Protein AF-A0A8T9CQI2-F1 (afdb_monomer)

Solvent-accessible surface area (backbone atoms only — not comparable to full-atom values): 6827 Å² total; per-residue (Å²): 112,70,68,60,53,51,53,50,52,53,50,51,20,57,75,65,48,52,39,34,62,71,58,48,25,70,74,70,73,46,56,56,68,60,49,52,55,50,53,52,53,35,38,75,67,65,64,31,30,74,73,92,75,39,38,16,50,32,71,62,51,49,51,52,51,52,52,53,52,51,51,53,50,53,57,62,63,65,50,76,82,68,71,52,95,79,60,52,54,75,42,99,84,70,53,77,46,77,84,51,68,80,73,34,63,70,55,41,54,51,57,54,66,72,67,118

Foldseek 3Di:
DLVVLLVVVLVVQVVVQKDFLVRSCVVVVDDSVSSVVSLVVCVVVLCWDDPVGIIGRDPVSVVVVVVVVVVVVVVVVPPPPPPPPLPFDQDPVRDTDDDDCCPPPVSVVVVVVVVD

Radius of gyration: 27.26 Å; Cα contacts (8 Å, |Δi|>4): 90; chains: 1; bounding box: 69×28×49 Å

pLDDT: mean 79.18, std 15.28, range [48.5, 94.62]

Structure (mmCIF, N/CA/C/O backbone):
data_AF-A0A8T9CQI2-F1
#
_entry.id   AF-A0A8T9CQI2-F1
#
loop_
_atom_site.group_PDB
_atom_site.id
_atom_site.type_symbol
_atom_site.label_atom_id
_atom_site.label_alt_id
_atom_site.label_comp_id
_atom_site.label_asym_id
_atom_site.label_entity_id
_atom_site.label_seq_id
_atom_site.pdbx_PDB_ins_code
_atom_site.Cartn_x
_atom_site.Cartn_y
_atom_site.Cartn_z
_atom_site.occupancy
_atom_site.B_iso_or_equiv
_atom_site.auth_seq_id
_atom_site.auth_comp_id
_atom_site.auth_asym_id
_atom_site.auth_atom_id
_atom_site.pdbx_PDB_model_num
ATOM 1 N N . GLU A 1 1 ? -14.550 8.697 16.623 1.00 75.69 1 GLU A N 1
ATOM 2 C CA . GLU A 1 1 ? -13.380 9.181 15.845 1.00 75.69 1 GLU A CA 1
ATOM 3 C C . GLU A 1 1 ? -12.674 8.093 15.038 1.00 75.69 1 GLU A C 1
ATOM 5 O O . GLU A 1 1 ? -12.441 8.299 13.855 1.00 75.69 1 GLU A O 1
ATOM 10 N N . ARG A 1 2 ? -12.396 6.916 15.619 1.00 83.12 2 ARG A N 1
ATOM 11 C CA . ARG A 1 2 ? -11.702 5.801 14.945 1.00 83.12 2 ARG A CA 1
ATOM 12 C C . ARG A 1 2 ? -12.317 5.364 13.605 1.00 83.12 2 ARG A C 1
ATOM 14 O O . ARG A 1 2 ? -11.593 5.197 12.632 1.00 83.12 2 ARG A O 1
ATOM 21 N N . GLU A 1 3 ? -13.641 5.245 13.537 1.00 85.81 3 GLU A N 1
ATOM 22 C CA . GLU A 1 3 ? -14.353 4.867 12.303 1.00 85.81 3 GLU A CA 1
ATOM 23 C C . GLU A 1 3 ? -14.222 5.918 11.186 1.00 85.81 3 GLU A C 1
ATOM 25 O O . GLU A 1 3 ? -14.147 5.572 10.010 1.00 85.81 3 GLU A O 1
ATOM 30 N N . LYS A 1 4 ? -14.083 7.203 11.541 1.00 89.19 4 LYS A N 1
ATOM 31 C CA . LYS A 1 4 ? -13.829 8.277 10.567 1.00 89.19 4 LYS A CA 1
ATOM 32 C C . LYS A 1 4 ? -12.454 8.106 9.913 1.00 89.19 4 LYS A C 1
ATOM 34 O O . LYS A 1 4 ? -12.336 8.229 8.699 1.00 89.19 4 LYS A O 1
ATOM 39 N N . ILE A 1 5 ? -11.441 7.770 10.715 1.00 88.62 5 ILE A N 1
ATOM 40 C CA . ILE A 1 5 ? -10.067 7.525 10.249 1.00 88.62 5 ILE A CA 1
ATOM 41 C C . ILE A 1 5 ? -10.013 6.263 9.377 1.00 88.62 5 ILE A C 1
ATOM 43 O O . ILE A 1 5 ? -9.384 6.287 8.324 1.00 88.62 5 ILE A O 1
ATOM 47 N N . LYS A 1 6 ? -10.728 5.191 9.750 1.00 89.69 6 LYS A N 1
ATOM 48 C CA . LYS A 1 6 ? -10.838 3.976 8.921 1.00 89.69 6 LYS A CA 1
ATOM 49 C C . LYS A 1 6 ? -11.428 4.261 7.545 1.00 89.69 6 LYS A C 1
ATOM 51 O O . LYS A 1 6 ? -10.866 3.831 6.542 1.00 89.69 6 LYS A O 1
ATOM 56 N N . GLY A 1 7 ? -12.538 5.000 7.494 1.00 91.06 7 GLY A N 1
ATOM 57 C CA . GLY A 1 7 ? -13.160 5.385 6.226 1.00 91.06 7 GLY A CA 1
ATOM 58 C C . GLY A 1 7 ? -12.211 6.203 5.349 1.00 91.06 7 GLY A C 1
ATOM 59 O O . GLY A 1 7 ? -12.076 5.930 4.159 1.00 91.06 7 GLY A O 1
ATOM 60 N N . GLN A 1 8 ? -11.487 7.151 5.953 1.00 91.25 8 GLN A N 1
ATOM 61 C CA . GLN A 1 8 ? -10.468 7.937 5.256 1.00 91.25 8 GLN A CA 1
ATOM 62 C C . GLN A 1 8 ? -9.321 7.069 4.726 1.00 91.25 8 GLN A C 1
ATOM 64 O O . GLN A 1 8 ? -8.890 7.267 3.596 1.00 91.25 8 GLN A O 1
ATOM 69 N N . GLU A 1 9 ? -8.834 6.099 5.498 1.00 89.31 9 GLU A N 1
ATOM 70 C CA . GLU A 1 9 ? -7.760 5.197 5.073 1.00 89.31 9 GLU A CA 1
ATOM 71 C C . GLU A 1 9 ? -8.161 4.365 3.847 1.00 89.31 9 GLU A C 1
ATOM 73 O O . GLU A 1 9 ? -7.414 4.313 2.866 1.00 89.31 9 GLU A O 1
ATOM 78 N N . VAL A 1 10 ? -9.358 3.768 3.867 1.00 93.00 10 VAL A N 1
ATOM 79 C CA . VAL A 1 10 ? -9.880 2.980 2.739 1.00 93.00 10 VAL A CA 1
ATOM 80 C C . VAL A 1 10 ? -10.043 3.850 1.495 1.00 93.00 10 VAL A C 1
ATOM 82 O O . VAL A 1 10 ? -9.612 3.457 0.409 1.00 93.00 10 VAL A O 1
ATOM 85 N N . GLU A 1 11 ? -10.617 5.042 1.646 1.00 93.50 11 GLU A N 1
ATOM 86 C CA . GLU A 1 11 ? -10.845 5.953 0.526 1.00 93.50 11 GLU A CA 1
ATOM 87 C C . GLU A 1 11 ? -9.525 6.441 -0.085 1.00 93.50 11 GLU A C 1
ATOM 89 O O . GLU A 1 11 ? -9.351 6.415 -1.303 1.00 93.50 11 GLU A O 1
ATOM 94 N N . LEU A 1 12 ? -8.543 6.792 0.750 1.00 93.81 12 LEU A N 1
ATOM 95 C CA . LEU A 1 12 ? -7.215 7.197 0.291 1.00 93.81 12 LEU A CA 1
ATOM 96 C C . LEU A 1 12 ? -6.518 6.084 -0.494 1.00 93.81 12 LEU A C 1
ATOM 98 O O . LEU A 1 12 ? -5.978 6.341 -1.570 1.00 93.81 12 LEU A O 1
ATOM 102 N N . VAL A 1 13 ? -6.556 4.848 0.014 1.00 93.31 13 VAL A N 1
ATOM 103 C CA . VAL A 1 13 ? -5.979 3.681 -0.668 1.00 93.31 13 VAL A CA 1
ATOM 104 C C . VAL A 1 13 ? -6.693 3.416 -1.993 1.00 93.31 13 VAL A C 1
ATOM 106 O O . VAL A 1 13 ? -6.038 3.069 -2.977 1.00 93.31 13 VAL A O 1
ATOM 109 N N . ARG A 1 14 ? -8.017 3.602 -2.049 1.00 91.81 14 ARG A N 1
ATOM 110 C CA . ARG A 1 14 ? -8.820 3.421 -3.264 1.00 91.81 14 ARG A CA 1
ATOM 111 C C . ARG A 1 14 ? -8.504 4.469 -4.328 1.00 91.81 14 ARG A C 1
ATOM 113 O O . ARG A 1 14 ? -8.345 4.103 -5.489 1.00 91.81 14 ARG A O 1
ATOM 120 N N . GLN A 1 15 ? -8.365 5.733 -3.936 1.00 91.75 15 GLN A N 1
ATOM 121 C CA . GLN A 1 15 ? -8.066 6.836 -4.851 1.00 91.75 15 GLN A CA 1
ATOM 122 C C . GLN A 1 15 ? -6.640 6.773 -5.403 1.00 91.75 15 GLN A C 1
ATOM 124 O O . GLN A 1 15 ? -6.431 6.956 -6.600 1.00 91.75 15 GLN A O 1
ATOM 129 N N . SER A 1 16 ? -5.643 6.504 -4.555 1.00 88.44 16 SER A N 1
ATOM 130 C CA . SER A 1 16 ? -4.243 6.451 -4.997 1.00 88.44 16 SER A CA 1
ATOM 131 C C . SER A 1 16 ? -3.830 5.087 -5.554 1.00 88.44 16 SER A C 1
ATOM 133 O O . SER A 1 16 ? -2.776 4.958 -6.182 1.00 88.44 16 SER A O 1
ATOM 135 N N . GLY A 1 17 ? -4.624 4.046 -5.295 1.00 89.25 17 GLY A N 1
ATOM 136 C CA . GLY A 1 17 ? -4.334 2.655 -5.638 1.00 89.25 17 GLY A CA 1
ATOM 137 C C . GLY A 1 17 ? -3.243 2.005 -4.777 1.00 89.25 17 GLY A C 1
ATOM 138 O O . GLY A 1 17 ? -3.066 0.785 -4.835 1.00 89.25 17 GLY A O 1
ATOM 139 N N . ARG A 1 18 ? -2.495 2.787 -3.985 1.00 91.31 18 ARG A N 1
ATOM 140 C CA . ARG A 1 18 ? -1.455 2.318 -3.063 1.00 91.31 18 ARG A CA 1
ATOM 141 C C . ARG A 1 18 ? -1.097 3.410 -2.059 1.00 91.31 18 ARG A C 1
ATOM 143 O O . ARG A 1 18 ? -0.603 4.461 -2.456 1.00 91.31 18 ARG A O 1
ATOM 150 N N . GLU A 1 19 ? -1.124 3.077 -0.774 1.00 92.75 19 GLU A N 1
ATOM 151 C CA . GLU A 1 19 ? -0.580 3.940 0.282 1.00 92.75 19 GLU A CA 1
ATOM 152 C C . GLU A 1 19 ? 0.382 3.192 1.205 1.00 92.75 19 GLU A C 1
ATOM 154 O O . GLU A 1 19 ? 0.274 1.988 1.438 1.00 92.75 19 GLU A O 1
ATOM 159 N N . THR A 1 20 ? 1.349 3.920 1.750 1.00 93.06 20 THR A N 1
ATOM 160 C CA . THR A 1 20 ? 2.199 3.451 2.851 1.00 93.06 20 THR A CA 1
ATOM 161 C C . THR A 1 20 ? 1.721 4.050 4.169 1.00 93.06 20 THR A C 1
ATOM 163 O O . THR A 1 20 ? 1.161 5.143 4.185 1.00 93.06 20 THR A O 1
ATOM 166 N N . LEU A 1 21 ? 2.014 3.390 5.294 1.00 91.50 21 LEU A N 1
ATOM 167 C CA . LEU A 1 21 ? 1.639 3.899 6.622 1.00 91.50 21 LEU A CA 1
ATOM 168 C C . LEU A 1 21 ? 2.172 5.314 6.890 1.00 91.50 21 LEU A C 1
ATOM 170 O O . LEU A 1 21 ? 1.500 6.107 7.535 1.00 91.50 21 LEU A O 1
ATOM 174 N N . ARG A 1 22 ? 3.351 5.653 6.350 1.00 91.50 22 ARG A N 1
ATOM 175 C CA . 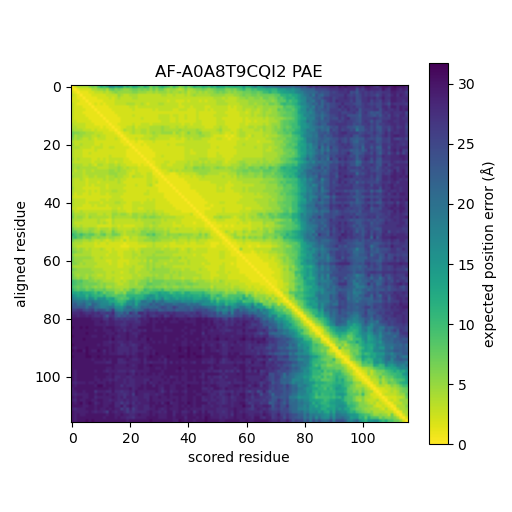ARG A 1 22 ? 3.932 7.001 6.452 1.00 91.50 22 ARG A CA 1
ATOM 176 C C . ARG A 1 22 ? 3.138 8.045 5.661 1.00 91.50 22 ARG A C 1
ATOM 178 O O . ARG A 1 22 ? 3.008 9.177 6.108 1.00 91.50 22 ARG A O 1
ATOM 185 N N . GLN A 1 23 ? 2.634 7.686 4.481 1.00 92.06 23 GLN A N 1
ATOM 186 C CA . GLN A 1 23 ? 1.808 8.594 3.680 1.00 92.06 23 GLN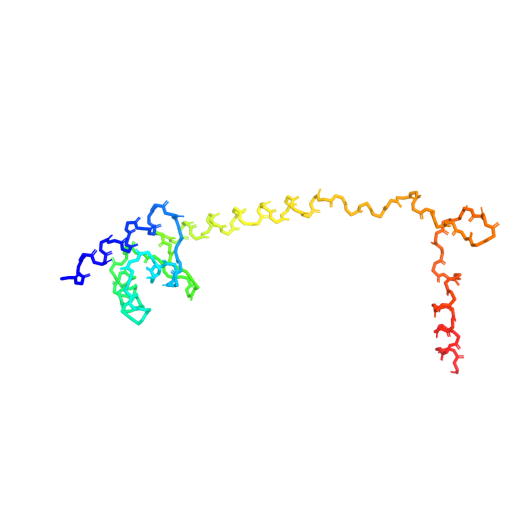 A CA 1
ATOM 187 C C . GLN A 1 23 ? 0.436 8.802 4.321 1.00 92.06 23 GLN A C 1
ATOM 189 O O . GLN A 1 23 ? -0.054 9.925 4.340 1.00 92.06 23 GLN A O 1
ATOM 194 N N . LEU A 1 24 ? -0.146 7.747 4.893 1.00 92.00 24 LEU A N 1
ATOM 195 C CA . LEU A 1 24 ? -1.401 7.849 5.632 1.00 92.00 24 LEU A CA 1
ATOM 196 C C . LEU A 1 24 ? -1.240 8.693 6.900 1.00 92.00 24 LEU A C 1
ATOM 198 O O . LEU A 1 24 ? -2.029 9.598 7.118 1.00 92.00 24 LEU A O 1
ATOM 202 N N . GLU A 1 25 ? -0.167 8.497 7.669 1.00 93.12 25 GLU A N 1
ATOM 203 C CA . GLU A 1 25 ? 0.180 9.359 8.811 1.00 93.12 25 GLU A CA 1
ATOM 204 C C . GLU A 1 25 ? 0.233 10.845 8.404 1.00 93.12 25 GLU A C 1
ATOM 206 O O . GLU A 1 25 ? -0.371 11.688 9.063 1.00 93.12 25 GLU A O 1
ATOM 211 N N . ALA A 1 26 ? 0.861 11.167 7.268 1.00 92.50 26 ALA A N 1
ATOM 212 C CA . ALA A 1 26 ? 0.944 12.542 6.774 1.00 92.50 26 ALA A CA 1
ATOM 213 C C . ALA A 1 26 ? -0.402 13.121 6.296 1.00 92.50 26 ALA A C 1
ATOM 215 O O . ALA A 1 26 ? -0.634 14.318 6.444 1.00 92.50 26 ALA A O 1
ATOM 216 N N . LYS A 1 27 ? -1.283 12.303 5.706 1.00 91.94 27 LYS A N 1
ATOM 217 C CA . LYS A 1 27 ? -2.579 12.758 5.169 1.00 91.94 27 LYS A CA 1
ATOM 218 C C . LYS A 1 27 ? -3.663 12.846 6.236 1.00 91.94 27 LYS A C 1
ATOM 220 O O . LYS A 1 27 ? -4.502 13.738 6.190 1.00 91.94 27 LYS A O 1
ATOM 225 N N . THR A 1 28 ? -3.668 11.896 7.162 1.00 88.56 28 THR A N 1
ATOM 226 C CA . THR A 1 28 ? -4.717 11.747 8.171 1.00 88.56 28 THR A CA 1
ATOM 227 C C . THR A 1 28 ? -4.333 12.411 9.495 1.00 88.56 28 THR A C 1
ATOM 229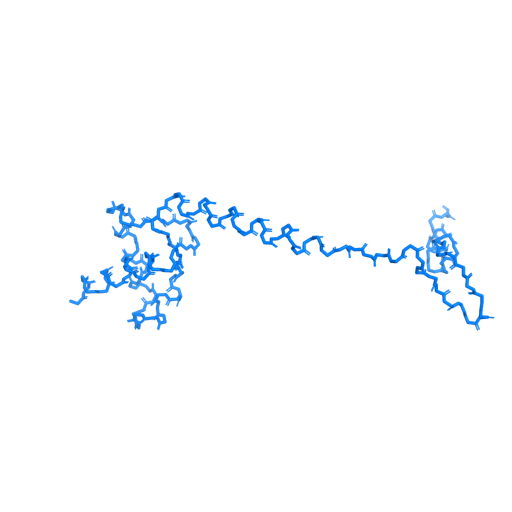 O O . THR A 1 28 ? -5.194 12.603 10.347 1.00 88.56 28 THR A O 1
ATOM 232 N N . GLY A 1 29 ? -3.053 12.759 9.691 1.00 89.44 29 GLY A N 1
ATOM 233 C CA . GLY A 1 29 ? -2.536 13.369 10.924 1.00 89.44 29 GLY A CA 1
ATOM 234 C C . GLY A 1 29 ? -2.503 12.415 12.124 1.00 89.44 29 GLY A C 1
ATOM 235 O O . GLY A 1 29 ? -2.170 12.818 13.236 1.00 89.44 29 GLY A O 1
ATOM 236 N N . ALA A 1 30 ? -2.855 11.147 11.910 1.00 91.00 30 ALA A N 1
ATOM 237 C CA . ALA A 1 30 ? -2.886 10.113 12.929 1.00 91.00 30 ALA A CA 1
ATOM 238 C C . ALA A 1 30 ? -1.509 9.460 13.087 1.00 91.00 30 ALA A C 1
ATOM 240 O O . ALA A 1 30 ? -0.796 9.223 12.112 1.00 91.00 30 ALA A O 1
ATOM 241 N N . THR A 1 31 ? -1.155 9.098 14.319 1.00 92.81 31 THR A N 1
ATOM 242 C CA . THR A 1 31 ? 0.118 8.436 14.615 1.00 92.81 31 THR A CA 1
ATOM 243 C C . THR A 1 31 ? 0.248 7.119 13.849 1.00 92.81 31 THR A C 1
ATOM 245 O O . THR A 1 31 ? -0.699 6.331 13.775 1.00 92.81 31 THR A O 1
ATOM 248 N N . ARG A 1 32 ? 1.456 6.802 13.368 1.00 91.12 32 ARG A N 1
ATOM 249 C CA . ARG A 1 32 ? 1.756 5.538 12.664 1.00 91.12 32 ARG A CA 1
ATOM 250 C C . ARG A 1 32 ? 1.300 4.270 13.388 1.00 91.12 32 ARG A C 1
ATOM 252 O O . ARG A 1 32 ? 0.924 3.297 12.740 1.00 91.12 32 ARG A O 1
ATOM 259 N N . TYR A 1 33 ? 1.354 4.269 14.721 1.00 91.44 33 TYR A N 1
ATOM 260 C CA . TYR A 1 33 ? 0.894 3.147 15.541 1.00 91.44 33 TYR A CA 1
ATOM 261 C C . TYR A 1 33 ? -0.607 2.896 15.363 1.00 91.44 33 TYR A C 1
ATOM 263 O O . TYR A 1 33 ? -1.010 1.771 15.076 1.00 91.44 33 TYR A O 1
ATOM 271 N N . LEU A 1 34 ? -1.420 3.956 15.441 1.00 91.00 34 LEU A N 1
ATOM 272 C CA . LEU A 1 34 ? -2.860 3.873 15.214 1.00 91.00 34 LEU A CA 1
ATOM 273 C C . LEU A 1 34 ? -3.152 3.403 13.785 1.00 91.00 34 LEU A C 1
ATOM 275 O O . LEU A 1 34 ? -3.913 2.456 13.613 1.00 91.00 34 LEU A O 1
ATOM 279 N N . MET A 1 35 ? -2.477 3.982 12.786 1.00 92.00 35 MET A N 1
ATOM 280 C CA . MET A 1 35 ? -2.604 3.556 11.387 1.00 92.00 35 MET A CA 1
ATOM 281 C C . MET A 1 35 ? -2.292 2.064 11.205 1.00 92.00 35 ME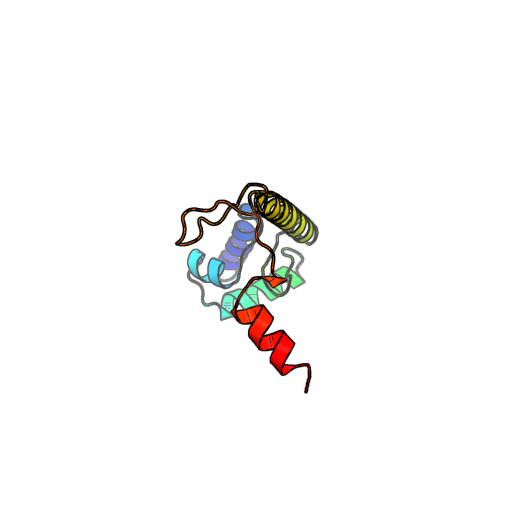T A C 1
ATOM 283 O O . MET A 1 35 ? -3.013 1.361 10.512 1.00 92.00 35 MET A O 1
ATOM 287 N N . SER A 1 36 ? -1.252 1.546 11.865 1.00 91.38 36 SER A N 1
ATOM 288 C CA . SER A 1 36 ? -0.885 0.125 11.794 1.00 91.38 36 SER A CA 1
ATOM 289 C C . SER A 1 36 ? -1.972 -0.797 12.360 1.00 91.38 36 SER A C 1
ATOM 291 O O . SER A 1 36 ? -2.279 -1.836 11.771 1.00 91.38 36 SER A O 1
ATOM 293 N N . ILE A 1 37 ? -2.589 -0.419 13.484 1.00 93.19 37 ILE A N 1
ATOM 294 C CA . ILE A 1 37 ? -3.691 -1.195 14.070 1.00 93.19 37 ILE A CA 1
ATOM 295 C C . ILE A 1 37 ? -4.908 -1.171 13.139 1.00 93.19 37 ILE A C 1
ATOM 297 O O . ILE A 1 37 ? -5.492 -2.220 12.874 1.00 93.19 37 ILE A O 1
ATOM 301 N N . LEU A 1 38 ? -5.279 0.006 12.627 1.00 92.31 38 LEU A N 1
ATOM 302 C CA . LEU A 1 38 ? -6.425 0.162 11.726 1.00 92.31 38 LEU A CA 1
ATOM 303 C C . LEU A 1 38 ? -6.237 -0.618 10.427 1.00 92.31 38 LEU A C 1
ATOM 305 O O . LEU A 1 38 ? -7.119 -1.385 10.048 1.00 92.31 38 LEU A O 1
ATOM 309 N N . ALA A 1 39 ? -5.056 -0.527 9.822 1.00 91.94 39 ALA A N 1
ATOM 310 C CA . ALA A 1 39 ? -4.69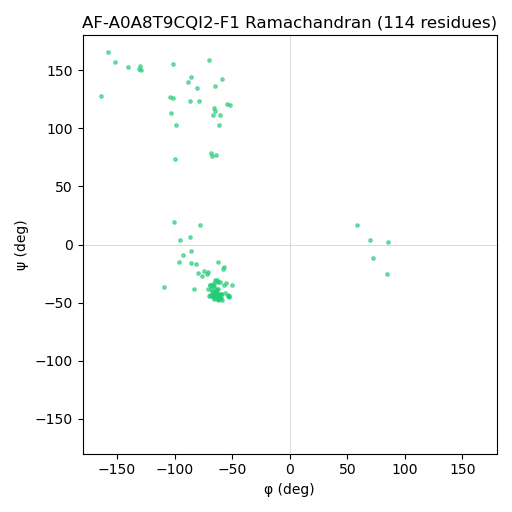2 -1.305 8.651 1.00 91.94 39 ALA A CA 1
ATOM 311 C C . ALA A 1 39 ? -4.886 -2.811 8.879 1.00 91.94 39 ALA A C 1
ATOM 313 O O . ALA A 1 39 ? -5.427 -3.501 8.021 1.00 91.94 39 ALA A O 1
ATOM 314 N N . ARG A 1 40 ? -4.487 -3.344 10.043 1.00 92.94 40 ARG A N 1
ATOM 315 C CA . ARG A 1 40 ? -4.682 -4.769 10.372 1.00 92.94 40 ARG A CA 1
ATOM 316 C C . ARG A 1 40 ? -6.158 -5.149 10.467 1.00 92.94 40 ARG A C 1
ATOM 318 O O . ARG A 1 40 ? -6.531 -6.207 9.968 1.00 92.94 40 ARG A O 1
ATOM 325 N N . GLU A 1 41 ? -6.990 -4.302 11.067 1.00 93.94 41 GLU A N 1
ATOM 326 C CA . GLU A 1 41 ? -8.441 -4.526 11.134 1.00 93.94 41 GLU A CA 1
ATOM 327 C C . GLU A 1 41 ? -9.096 -4.479 9.748 1.00 93.94 41 GLU A C 1
ATOM 329 O O . GLU A 1 41 ? -9.927 -5.328 9.423 1.00 93.94 41 GLU A O 1
ATOM 334 N N . LEU A 1 42 ? -8.692 -3.524 8.907 1.00 93.25 42 LEU A N 1
ATOM 335 C CA . LEU A 1 42 ? -9.193 -3.387 7.539 1.00 93.25 42 LEU A CA 1
ATOM 336 C C . LEU A 1 42 ? -8.771 -4.567 6.654 1.00 93.25 42 LEU A C 1
ATOM 338 O O . LEU A 1 42 ? -9.553 -5.008 5.814 1.00 93.25 42 LEU A O 1
ATOM 342 N N . VAL A 1 43 ? -7.566 -5.106 6.866 1.00 93.25 43 VAL A N 1
ATOM 343 C CA . VAL A 1 43 ? -7.095 -6.336 6.209 1.00 93.25 43 VAL A CA 1
ATOM 344 C C . VAL A 1 43 ? -7.912 -7.544 6.657 1.00 93.25 43 VAL A C 1
ATOM 346 O O . VAL A 1 43 ? -8.339 -8.324 5.813 1.00 93.25 43 VAL A O 1
ATOM 349 N N . ALA A 1 44 ? -8.160 -7.693 7.963 1.00 93.44 44 ALA A N 1
ATOM 350 C CA . ALA A 1 44 ? -8.984 -8.783 8.492 1.00 93.44 44 ALA A CA 1
ATOM 351 C C . ALA A 1 44 ? -10.429 -8.725 7.968 1.00 93.44 44 ALA A C 1
ATOM 353 O O . ALA A 1 44 ? -11.051 -9.757 7.745 1.00 93.44 44 ALA A O 1
ATOM 354 N N . SER A 1 45 ? -10.930 -7.514 7.719 1.00 91.44 45 SER A N 1
ATOM 355 C CA . SER A 1 45 ? -12.252 -7.258 7.139 1.00 91.44 45 SER A CA 1
ATOM 356 C C . SER A 1 45 ? -12.259 -7.273 5.600 1.00 91.44 45 SER A C 1
ATOM 358 O O . SER A 1 45 ? -13.264 -6.924 4.991 1.00 91.44 45 SER A O 1
ATOM 360 N N . CYS A 1 46 ? -11.143 -7.638 4.957 1.00 89.25 46 CYS A N 1
ATOM 361 C CA . CYS A 1 46 ? -10.976 -7.704 3.499 1.00 89.25 46 CYS A CA 1
ATOM 362 C C . CYS A 1 46 ? -11.226 -6.389 2.727 1.00 89.25 46 CYS A C 1
ATOM 364 O O . CYS A 1 46 ? -11.371 -6.424 1.506 1.00 89.25 46 CYS A O 1
ATOM 366 N N . TYR A 1 47 ? -11.230 -5.226 3.389 1.00 90.56 47 TYR A N 1
ATOM 367 C CA . TYR A 1 47 ? -11.384 -3.924 2.718 1.00 90.56 47 TYR A CA 1
ATOM 368 C C . TYR A 1 47 ? -10.114 -3.465 2.002 1.00 90.56 47 TYR A C 1
ATOM 370 O O . TYR A 1 47 ? -10.181 -2.700 1.042 1.00 90.56 47 TYR A O 1
ATOM 378 N N . VAL A 1 48 ? -8.950 -3.910 2.478 1.00 92.75 48 VAL A N 1
ATOM 379 C CA . VAL A 1 48 ? -7.646 -3.583 1.898 1.00 92.75 48 VAL A CA 1
ATOM 380 C C . VAL A 1 48 ? -6.739 -4.807 1.917 1.00 92.75 48 VAL A C 1
ATOM 382 O O . VAL A 1 48 ? -6.844 -5.686 2.769 1.00 92.75 48 VAL A O 1
ATOM 385 N N . TYR A 1 49 ? -5.798 -4.848 0.985 1.00 92.50 49 TYR A N 1
ATOM 386 C CA . TYR A 1 49 ? -4.763 -5.864 0.905 1.00 92.50 49 TYR A CA 1
ATOM 387 C C . TYR A 1 49 ? -3.424 -5.310 1.394 1.00 92.50 49 TYR A C 1
ATOM 389 O O . TYR A 1 49 ? -2.929 -4.304 0.879 1.00 92.50 49 TYR A O 1
ATOM 397 N N . ASN A 1 50 ? -2.796 -5.997 2.348 1.00 92.31 50 ASN A N 1
ATOM 398 C CA . ASN A 1 50 ? -1.470 -5.643 2.843 1.00 92.31 50 ASN A CA 1
ATOM 399 C C . ASN A 1 50 ? -0.395 -6.543 2.226 1.00 92.31 50 ASN A C 1
ATOM 401 O O . ASN A 1 50 ? -0.447 -7.765 2.315 1.00 92.31 50 ASN A O 1
ATOM 405 N N . SER A 1 51 ? 0.610 -5.911 1.621 1.00 88.69 51 SER A N 1
ATOM 406 C CA . SER A 1 51 ? 1.767 -6.586 1.020 1.00 88.69 51 SER A CA 1
ATOM 407 C C . SER A 1 51 ? 2.992 -6.682 1.943 1.00 88.69 51 SER A C 1
ATOM 409 O O . SER A 1 51 ? 4.064 -7.071 1.487 1.00 88.69 51 SER A O 1
ATOM 411 N N . GLY A 1 52 ? 2.880 -6.231 3.195 1.00 85.69 52 GLY A N 1
ATOM 412 C CA . GLY A 1 52 ? 3.981 -6.032 4.144 1.00 85.69 52 GLY A CA 1
ATOM 413 C C . GLY A 1 52 ? 4.689 -4.679 3.996 1.00 85.69 52 GLY A C 1
ATOM 414 O O . GLY A 1 52 ? 5.232 -4.159 4.964 1.00 85.69 52 GLY A O 1
ATOM 415 N N . TYR A 1 53 ? 4.645 -4.071 2.806 1.00 84.12 53 TYR A N 1
ATOM 416 C CA . TYR A 1 53 ? 5.292 -2.781 2.526 1.00 84.12 53 TYR A CA 1
ATOM 417 C C . TYR A 1 53 ? 4.301 -1.623 2.345 1.00 84.12 53 TYR A C 1
ATOM 419 O O . TYR A 1 53 ? 4.575 -0.480 2.706 1.00 84.12 53 TYR A O 1
ATOM 427 N N . ALA A 1 54 ? 3.156 -1.906 1.729 1.00 90.62 54 ALA A N 1
ATOM 428 C CA . ALA A 1 54 ? 2.118 -0.928 1.433 1.00 90.62 54 ALA A CA 1
ATOM 429 C C . ALA A 1 54 ? 0.744 -1.600 1.389 1.00 90.62 54 ALA A C 1
ATOM 431 O O . ALA A 1 54 ? 0.648 -2.809 1.123 1.00 90.62 54 ALA A O 1
ATOM 432 N N . LEU A 1 55 ? -0.282 -0.783 1.607 1.00 93.44 55 LEU A N 1
ATOM 433 C CA . LEU A 1 55 ? -1.688 -1.127 1.474 1.00 93.44 55 LEU A CA 1
ATOM 434 C C . LEU A 1 55 ? -2.148 -0.878 0.041 1.00 93.44 55 LEU A C 1
ATOM 436 O O . LEU A 1 55 ? -1.755 0.103 -0.593 1.00 93.44 55 LEU A O 1
ATOM 440 N N . PHE A 1 56 ? -2.970 -1.791 -0.455 1.00 94.62 56 PHE A N 1
ATOM 441 C CA . PHE A 1 56 ? -3.565 -1.771 -1.784 1.00 94.62 56 PHE A CA 1
ATOM 442 C C . PHE A 1 56 ? -5.072 -2.010 -1.663 1.00 94.62 56 PHE A C 1
ATOM 444 O O . PHE A 1 56 ? -5.490 -2.706 -0.740 1.00 94.62 56 PHE A O 1
ATOM 451 N N . PRO A 1 57 ? -5.892 -1.529 -2.610 1.00 94.06 57 PRO A N 1
ATOM 452 C CA . PRO A 1 57 ? -7.320 -1.847 -2.635 1.00 94.06 57 PRO A CA 1
ATOM 453 C C . PRO A 1 57 ? -7.587 -3.348 -2.773 1.00 94.06 57 PRO A C 1
ATOM 455 O O . PRO A 1 57 ? -8.572 -3.864 -2.264 1.00 94.06 57 PRO A O 1
ATOM 458 N N . SER A 1 58 ? -6.709 -4.064 -3.481 1.00 92.25 58 SER A N 1
ATOM 459 C CA . SER A 1 58 ? -6.836 -5.502 -3.706 1.00 92.25 58 SER A CA 1
ATOM 460 C C . SER A 1 58 ? -5.492 -6.146 -4.049 1.00 92.25 58 SER A C 1
ATOM 462 O O . SER A 1 58 ? -4.521 -5.476 -4.423 1.00 92.25 58 SER A O 1
ATOM 464 N N . GLN A 1 59 ? -5.436 -7.478 -3.984 1.00 91.62 59 GLN A N 1
ATOM 465 C CA . GLN A 1 59 ? -4.274 -8.240 -4.447 1.00 91.62 59 GLN A CA 1
ATOM 466 C C . GLN A 1 59 ? -4.033 -8.061 -5.958 1.00 91.62 59 GLN A C 1
ATOM 468 O O . GLN A 1 59 ? -2.887 -8.091 -6.411 1.00 91.62 59 GLN A O 1
ATOM 473 N N . GLN A 1 60 ? -5.088 -7.833 -6.746 1.00 89.94 60 GLN A N 1
ATOM 474 C CA . GLN A 1 60 ? -4.956 -7.568 -8.178 1.00 89.94 60 GLN A CA 1
ATOM 475 C C . GLN A 1 60 ? -4.296 -6.207 -8.432 1.00 89.94 60 GLN A C 1
ATOM 477 O O . GLN A 1 60 ? -3.318 -6.141 -9.174 1.00 89.94 60 GLN A O 1
ATOM 482 N N . ALA A 1 61 ? -4.707 -5.160 -7.705 1.00 90.62 61 ALA A N 1
ATOM 483 C CA . ALA A 1 61 ? -4.075 -3.841 -7.780 1.00 90.62 61 ALA A CA 1
ATOM 484 C C . ALA A 1 61 ? -2.569 -3.905 -7.458 1.00 90.62 61 ALA A C 1
ATOM 486 O O . ALA A 1 61 ? -1.751 -3.223 -8.079 1.00 90.62 61 ALA A O 1
ATOM 487 N N . ARG A 1 62 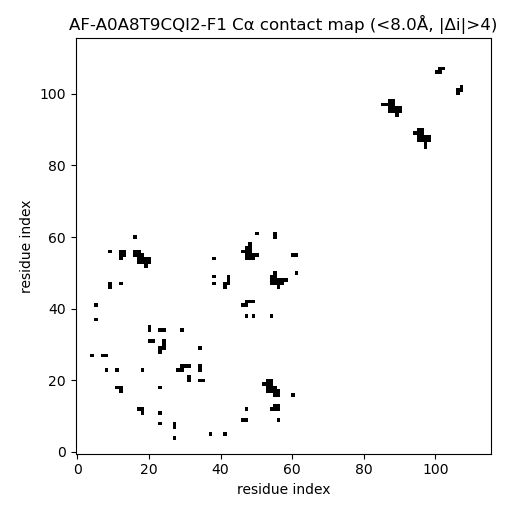? -2.167 -4.793 -6.536 1.00 91.94 62 ARG A N 1
ATOM 488 C CA . ARG A 1 62 ? -0.751 -5.070 -6.263 1.00 91.94 62 ARG A CA 1
ATOM 489 C C . ARG A 1 62 ? -0.024 -5.655 -7.479 1.00 91.94 62 ARG A C 1
ATOM 491 O O . ARG A 1 62 ? 1.087 -5.207 -7.780 1.00 91.94 62 ARG A O 1
ATOM 498 N N . LYS A 1 63 ? -0.611 -6.651 -8.151 1.00 92.62 63 LYS A N 1
ATOM 499 C CA . LYS A 1 63 ? -0.035 -7.268 -9.361 1.00 92.62 63 LYS A CA 1
ATOM 500 C C . LYS A 1 63 ? 0.095 -6.243 -10.486 1.00 92.62 63 LYS A C 1
ATOM 502 O O . LYS A 1 63 ? 1.164 -6.123 -11.086 1.00 92.62 63 LYS A O 1
ATOM 507 N N . ASP A 1 64 ? -0.945 -5.449 -10.710 1.00 91.31 64 ASP A N 1
ATOM 508 C CA . ASP A 1 64 ? -0.967 -4.430 -11.760 1.00 91.31 64 ASP A CA 1
ATOM 509 C C . ASP A 1 64 ? 0.081 -3.345 -11.503 1.00 91.31 64 ASP A C 1
ATOM 511 O O . ASP A 1 64 ? 0.843 -2.986 -12.405 1.00 91.31 64 ASP A O 1
ATOM 515 N N . TRP A 1 65 ? 0.231 -2.913 -10.248 1.00 90.69 65 TRP A N 1
ATOM 516 C CA . TRP A 1 65 ? 1.284 -1.983 -9.844 1.00 90.69 65 TRP A CA 1
ATOM 517 C C . TRP A 1 65 ? 2.693 -2.536 -10.110 1.00 90.69 65 TRP A C 1
ATOM 519 O O . TRP A 1 65 ? 3.568 -1.821 -10.608 1.00 90.69 65 TRP A O 1
ATOM 529 N N . GLN A 1 66 ? 2.936 -3.819 -9.816 1.00 90.38 66 GLN A N 1
ATOM 530 C CA . GLN A 1 66 ? 4.223 -4.456 -10.113 1.00 90.38 66 GLN A CA 1
ATOM 531 C C . GLN A 1 66 ? 4.488 -4.518 -11.622 1.00 90.38 66 GLN A C 1
ATOM 533 O O . GLN A 1 66 ? 5.602 -4.227 -12.063 1.00 90.38 66 GLN A O 1
ATOM 538 N N . ASN A 1 67 ? 3.473 -4.851 -1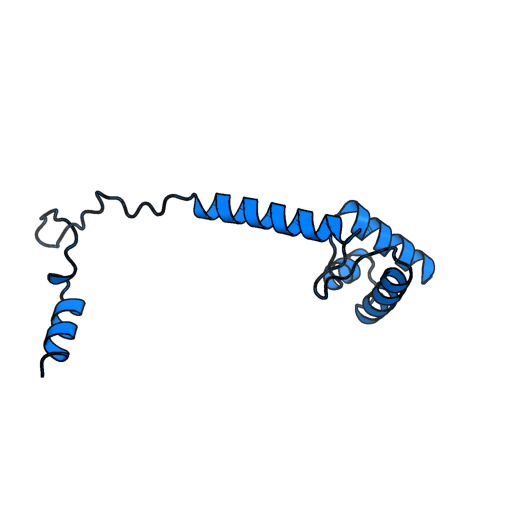2.418 1.00 90.75 67 ASN A N 1
ATOM 539 C CA . ASN A 1 67 ? 3.578 -4.904 -13.874 1.00 90.75 67 ASN A CA 1
ATOM 540 C C . ASN A 1 67 ? 3.844 -3.518 -14.476 1.00 90.75 67 ASN A C 1
ATOM 542 O O . ASN A 1 67 ? 4.742 -3.378 -15.309 1.00 90.75 67 ASN A O 1
ATOM 546 N N . ALA A 1 68 ? 3.141 -2.481 -14.013 1.00 89.19 68 ALA A N 1
ATOM 547 C CA . ALA A 1 68 ? 3.376 -1.096 -14.415 1.00 89.19 68 ALA A CA 1
ATOM 548 C C . ALA A 1 68 ? 4.808 -0.647 -14.078 1.00 89.19 68 ALA A C 1
ATOM 550 O O . ALA A 1 68 ? 5.507 -0.083 -14.923 1.00 89.19 68 ALA A O 1
ATOM 551 N N . ARG A 1 69 ? 5.303 -0.987 -12.881 1.00 86.50 69 ARG A N 1
ATOM 552 C CA . ARG A 1 69 ? 6.678 -0.670 -12.471 1.00 86.50 69 ARG A CA 1
ATOM 553 C C . ARG A 1 69 ? 7.730 -1.385 -13.324 1.00 86.50 69 ARG A C 1
ATOM 555 O O . ARG A 1 69 ? 8.724 -0.761 -13.689 1.00 86.50 69 ARG A O 1
ATOM 562 N N . LYS A 1 70 ? 7.503 -2.650 -13.695 1.00 87.94 70 LYS A N 1
ATOM 563 C CA . LYS A 1 70 ? 8.376 -3.399 -14.620 1.00 87.94 70 LYS A CA 1
ATOM 564 C C . LYS A 1 70 ? 8.366 -2.818 -16.040 1.00 87.94 70 LYS A C 1
ATOM 566 O O . LYS A 1 70 ? 9.398 -2.814 -16.708 1.00 87.94 70 LYS A O 1
ATOM 571 N N . LYS A 1 71 ? 7.225 -2.309 -16.519 1.00 85.19 71 LYS A N 1
ATOM 572 C CA . LYS A 1 71 ? 7.144 -1.612 -17.817 1.00 85.19 71 LYS A CA 1
ATOM 573 C C . LYS A 1 71 ? 7.970 -0.323 -17.805 1.00 85.19 71 LYS A C 1
ATOM 575 O O . LYS A 1 71 ? 8.763 -0.104 -18.717 1.00 85.19 71 LYS A O 1
ATOM 580 N N . LEU A 1 72 ? 7.858 0.472 -16.741 1.00 77.56 72 LEU A N 1
ATOM 581 C CA . LEU A 1 72 ? 8.652 1.693 -16.564 1.00 77.56 72 LEU A CA 1
ATOM 582 C C . LEU A 1 72 ? 10.156 1.410 -16.442 1.00 77.56 72 LEU A C 1
ATOM 584 O O . LEU A 1 72 ? 10.964 2.148 -17.004 1.00 77.56 72 LEU A O 1
ATOM 588 N N . SER A 1 73 ? 10.557 0.342 -15.745 1.00 71.81 73 SER A N 1
ATOM 589 C CA . SER A 1 73 ? 11.976 -0.023 -15.655 1.00 71.81 73 SER A CA 1
ATOM 590 C C . SER A 1 73 ? 12.531 -0.493 -17.000 1.00 71.81 73 SER A C 1
ATOM 592 O O . SER A 1 73 ? 13.620 -0.075 -17.373 1.00 71.81 73 SER A O 1
ATOM 594 N N . ARG A 1 74 ? 11.774 -1.278 -17.778 1.00 66.00 74 ARG A N 1
ATOM 595 C CA . ARG A 1 74 ? 12.161 -1.667 -19.146 1.00 66.00 74 ARG A CA 1
ATOM 596 C C . ARG A 1 74 ? 12.286 -0.465 -20.081 1.00 66.00 74 ARG A C 1
ATOM 598 O O . ARG A 1 74 ? 13.212 -0.428 -20.881 1.00 66.00 74 ARG A O 1
ATOM 605 N N . ALA A 1 75 ? 11.407 0.528 -19.954 1.00 66.75 75 ALA A N 1
ATOM 606 C CA . ALA A 1 75 ? 11.525 1.777 -20.704 1.00 66.75 75 ALA A CA 1
ATOM 607 C C . ALA A 1 75 ? 12.795 2.561 -20.319 1.00 66.75 75 ALA A C 1
ATOM 609 O O . ALA A 1 75 ? 13.486 3.064 -21.197 1.00 66.75 75 ALA A O 1
ATOM 610 N N . LYS A 1 76 ? 13.160 2.598 -19.028 1.00 59.00 76 LYS A N 1
ATOM 611 C CA . LYS A 1 76 ? 14.429 3.197 -18.571 1.00 59.00 76 LYS A CA 1
ATOM 612 C C . LYS A 1 76 ? 15.673 2.433 -19.043 1.00 59.00 76 LYS A C 1
ATOM 614 O O . LYS A 1 76 ? 16.687 3.069 -19.302 1.00 59.00 76 LYS A O 1
ATOM 619 N N . VAL A 1 77 ? 15.599 1.105 -19.162 1.00 57.16 77 VAL A N 1
ATOM 620 C CA . VAL A 1 77 ? 16.689 0.250 -19.677 1.00 57.16 77 VAL A CA 1
ATOM 621 C C . VAL A 1 77 ? 16.836 0.363 -21.199 1.00 57.16 77 VAL A C 1
ATOM 623 O O . VAL A 1 77 ? 17.922 0.156 -21.715 1.00 57.16 77 VAL A O 1
ATOM 626 N N . LYS A 1 78 ? 15.784 0.773 -21.922 1.00 56.09 78 LYS A N 1
ATOM 627 C CA . LYS A 1 78 ? 15.858 1.152 -23.345 1.00 56.09 78 LYS A CA 1
ATOM 628 C C . LYS A 1 78 ? 16.434 2.554 -23.586 1.00 56.09 78 LYS A C 1
ATOM 630 O O . LYS A 1 78 ? 16.286 3.084 -24.682 1.00 56.09 78 LYS A O 1
ATOM 635 N N . LYS A 1 79 ? 17.120 3.162 -22.613 1.00 50.88 79 LYS A N 1
ATOM 636 C CA . LYS A 1 79 ? 18.205 4.063 -23.002 1.00 50.88 79 LYS A CA 1
ATOM 637 C C . LYS A 1 79 ? 19.233 3.157 -23.665 1.00 50.88 79 LYS A C 1
ATOM 639 O O . LYS A 1 79 ? 19.717 2.267 -22.966 1.00 50.88 79 LYS A O 1
ATOM 644 N N . PRO A 1 80 ? 19.514 3.288 -24.972 1.00 48.50 80 PRO A N 1
ATOM 645 C CA . PRO A 1 80 ? 20.618 2.538 -25.525 1.00 48.50 80 PRO A CA 1
ATOM 646 C C . PRO A 1 80 ? 21.812 2.899 -24.645 1.00 48.50 80 PRO A C 1
ATOM 648 O O . PRO A 1 80 ? 22.117 4.079 -24.457 1.00 48.50 80 PRO A O 1
ATOM 651 N N . ALA A 1 81 ? 22.416 1.896 -24.010 1.00 53.56 81 ALA A N 1
ATOM 652 C CA . ALA A 1 81 ? 23.789 2.019 -23.576 1.00 53.56 81 ALA A CA 1
ATOM 653 C C . ALA A 1 81 ? 24.573 2.161 -24.880 1.00 53.56 81 ALA A C 1
ATOM 655 O O . ALA A 1 81 ? 25.102 1.193 -25.413 1.00 53.56 81 ALA A O 1
ATOM 656 N N . VAL A 1 82 ? 24.523 3.360 -25.457 1.00 50.12 82 VAL A N 1
ATOM 657 C CA . VAL A 1 82 ? 25.440 3.808 -26.482 1.00 50.12 82 VAL A CA 1
ATOM 658 C C . VAL A 1 82 ? 26.745 3.938 -25.717 1.00 50.12 82 VAL A C 1
ATOM 660 O O . VAL A 1 82 ? 27.130 5.010 -25.271 1.00 50.12 82 VAL A O 1
ATOM 663 N N . VAL A 1 83 ? 27.404 2.805 -25.478 1.00 55.78 83 VAL A N 1
ATOM 664 C CA . VAL A 1 83 ? 28.824 2.814 -25.773 1.00 55.78 83 VAL A CA 1
ATOM 665 C C . VAL A 1 83 ? 28.824 3.099 -27.261 1.00 55.78 83 VAL A C 1
ATOM 667 O O . VAL A 1 83 ? 28.366 2.262 -28.040 1.00 55.78 83 VAL A O 1
ATOM 670 N N . ASP A 1 84 ? 29.129 4.346 -27.607 1.00 51.84 84 ASP A N 1
ATOM 671 C CA . ASP A 1 84 ? 29.210 4.757 -28.996 1.00 51.84 84 ASP A CA 1
ATOM 672 C C . ASP A 1 84 ? 30.153 3.764 -29.691 1.00 51.84 84 ASP A C 1
ATOM 674 O O . ASP A 1 84 ? 31.284 3.586 -29.229 1.00 51.84 84 ASP A O 1
ATOM 678 N N . PRO A 1 85 ? 29.702 3.022 -30.717 1.00 54.47 85 PRO A N 1
ATOM 679 C CA . PRO A 1 85 ? 30.595 2.170 -31.494 1.00 54.47 85 PRO A CA 1
ATOM 680 C C . PRO A 1 85 ? 31.753 2.969 -32.120 1.00 54.47 85 PRO A C 1
ATOM 682 O O . PRO A 1 85 ? 32.788 2.378 -32.437 1.00 54.47 85 PRO A O 1
ATOM 685 N N . ASP A 1 86 ? 31.587 4.295 -32.225 1.00 53.41 86 ASP A N 1
ATOM 686 C CA . ASP A 1 86 ? 32.579 5.287 -32.633 1.00 53.41 86 ASP A CA 1
ATOM 687 C C . ASP A 1 86 ? 33.204 6.037 -31.440 1.00 53.41 86 ASP A C 1
ATOM 689 O O . ASP A 1 86 ? 33.793 7.102 -31.631 1.00 53.41 86 ASP A O 1
ATOM 693 N N . LEU A 1 87 ? 33.130 5.501 -30.207 1.00 58.78 87 LEU A N 1
ATOM 694 C CA . LEU A 1 87 ? 33.851 6.030 -29.041 1.00 58.78 87 LEU A CA 1
ATOM 695 C C . LEU A 1 87 ? 35.358 5.813 -29.221 1.00 58.78 87 LEU A C 1
ATOM 697 O O . LEU A 1 87 ? 35.990 4.923 -28.651 1.00 58.78 87 LEU A O 1
ATOM 701 N N . ILE A 1 88 ? 35.919 6.650 -30.070 1.00 56.44 88 ILE A N 1
ATOM 702 C CA . ILE A 1 88 ? 37.329 6.838 -30.293 1.00 56.44 88 ILE A CA 1
ATOM 703 C C . ILE A 1 88 ? 37.816 7.716 -29.142 1.0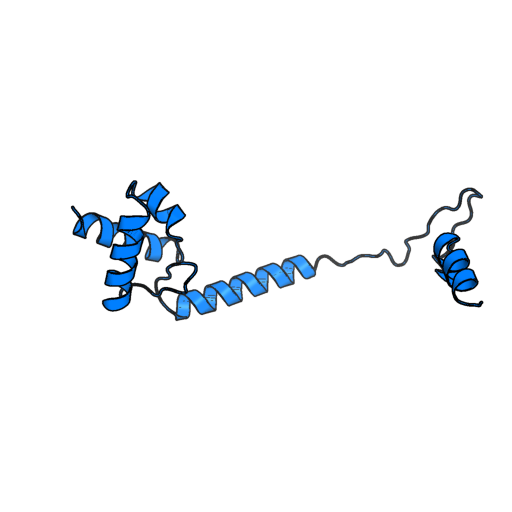0 56.44 88 ILE A C 1
ATOM 705 O O . ILE A 1 88 ? 37.316 8.819 -28.926 1.00 56.44 88 ILE A O 1
ATOM 709 N N . TRP A 1 89 ? 38.804 7.238 -28.394 1.00 56.44 89 TRP A N 1
ATOM 710 C CA . TRP A 1 89 ? 39.546 8.102 -27.485 1.00 56.44 89 TRP A CA 1
ATOM 711 C C . TRP A 1 89 ? 40.681 8.761 -28.258 1.00 56.44 89 TRP A C 1
ATOM 713 O O . TRP A 1 89 ? 41.507 8.066 -28.847 1.00 56.44 89 TRP A O 1
ATOM 723 N N . SER A 1 90 ? 40.718 10.093 -28.251 1.00 55.28 90 SER A N 1
ATOM 724 C CA . SER A 1 90 ? 41.880 10.844 -28.718 1.00 55.28 90 SER A CA 1
ATOM 725 C C . SER A 1 90 ? 43.037 10.571 -27.762 1.00 55.28 90 SER A C 1
ATOM 727 O O . SER A 1 90 ? 42.988 10.956 -26.591 1.00 55.28 90 SER A O 1
ATOM 729 N N . LEU A 1 91 ? 44.056 9.869 -28.245 1.00 57.72 91 LEU A N 1
ATOM 730 C CA . LEU A 1 91 ? 45.308 9.699 -27.520 1.00 57.72 91 LEU A CA 1
ATOM 731 C C . LEU A 1 91 ? 46.070 11.047 -27.482 1.00 57.72 91 LEU A C 1
ATOM 733 O O . LEU A 1 91 ? 45.802 11.931 -28.301 1.00 57.72 91 LEU A O 1
ATOM 737 N N . PRO A 1 92 ? 47.008 11.256 -26.538 1.00 56.78 92 PRO A N 1
ATOM 738 C CA . PRO A 1 92 ? 47.760 12.515 -26.412 1.00 56.78 92 PRO A CA 1
ATOM 739 C C . PRO A 1 92 ? 48.639 12.856 -27.629 1.00 56.78 92 PRO A C 1
ATOM 741 O O . PRO A 1 92 ? 49.112 13.983 -27.745 1.00 56.78 92 PRO A O 1
ATOM 744 N N . ASP A 1 93 ? 48.871 11.880 -28.509 1.00 63.47 93 ASP A N 1
ATOM 745 C CA . ASP A 1 93 ? 49.584 11.991 -29.786 1.00 63.47 93 ASP A CA 1
ATOM 746 C C . ASP A 1 93 ? 48.675 12.432 -30.953 1.00 63.47 93 ASP A C 1
ATOM 748 O O . ASP A 1 93 ? 49.162 12.700 -32.049 1.00 63.47 93 ASP A O 1
ATOM 752 N N . GLY A 1 94 ? 47.364 12.549 -30.714 1.00 59.88 94 GLY A N 1
ATOM 753 C CA . GLY A 1 94 ? 46.370 12.934 -31.711 1.00 59.88 94 GLY A CA 1
ATOM 754 C C . GLY A 1 94 ? 45.840 11.781 -32.569 1.00 59.88 94 GLY A C 1
ATOM 755 O O . GLY A 1 94 ? 44.999 12.034 -33.434 1.00 59.88 94 GLY A O 1
ATOM 756 N N . GLU A 1 95 ? 46.262 10.529 -32.348 1.00 59.72 95 GLU A N 1
ATOM 757 C CA . GLU A 1 95 ? 45.730 9.383 -33.090 1.00 59.72 95 GLU A CA 1
ATOM 758 C C . GLU A 1 95 ? 44.376 8.905 -32.538 1.00 59.72 95 GLU A C 1
ATOM 760 O O . GLU A 1 95 ? 44.153 8.728 -31.339 1.00 59.72 95 GLU A O 1
ATOM 765 N N . ILE A 1 96 ? 43.455 8.661 -33.469 1.00 55.25 96 ILE A N 1
ATOM 766 C CA . ILE A 1 96 ? 42.081 8.205 -33.252 1.00 55.25 96 ILE A CA 1
ATOM 767 C C . ILE A 1 96 ? 42.065 6.684 -33.476 1.00 55.25 96 ILE A C 1
ATOM 769 O O . ILE A 1 96 ? 42.117 6.217 -34.614 1.00 55.25 96 ILE A O 1
ATOM 773 N N . ARG A 1 97 ? 42.025 5.881 -32.399 1.00 65.00 97 ARG A N 1
ATOM 774 C CA . ARG A 1 97 ? 42.010 4.402 -32.476 1.00 65.00 97 ARG A CA 1
ATOM 775 C C . ARG A 1 97 ? 40.913 3.792 -31.602 1.00 65.00 97 ARG A C 1
ATOM 777 O O . ARG A 1 97 ? 40.529 4.346 -30.575 1.00 65.00 97 ARG A O 1
ATOM 784 N N . ARG A 1 98 ? 40.412 2.620 -32.013 1.00 60.28 98 ARG A N 1
ATOM 785 C CA . ARG A 1 98 ? 39.456 1.828 -31.219 1.00 60.28 98 ARG A CA 1
ATOM 786 C C . ARG A 1 98 ? 40.123 1.338 -29.934 1.00 60.28 98 ARG A C 1
ATOM 788 O O . ARG A 1 98 ? 41.256 0.864 -29.983 1.00 60.28 98 ARG A O 1
ATOM 795 N N . TYR A 1 99 ? 39.413 1.439 -28.809 1.00 62.56 99 TYR A N 1
ATOM 796 C CA . TYR A 1 99 ? 39.916 1.007 -27.506 1.00 62.56 99 TYR A CA 1
ATOM 797 C C . TYR A 1 99 ? 40.236 -0.494 -27.511 1.00 62.56 99 TYR A C 1
ATOM 799 O O . TYR A 1 99 ? 39.335 -1.332 -27.568 1.00 62.56 99 TYR A O 1
ATOM 807 N N . ASP A 1 100 ? 41.523 -0.823 -27.421 1.00 65.12 100 ASP A N 1
ATOM 808 C CA . ASP A 1 100 ? 41.999 -2.174 -27.152 1.00 65.12 100 ASP A CA 1
ATOM 809 C C . ASP A 1 100 ? 42.452 -2.258 -25.691 1.00 65.12 100 ASP A C 1
ATOM 811 O O . ASP A 1 100 ? 43.437 -1.644 -25.275 1.00 65.12 100 ASP A O 1
ATOM 815 N N . SER A 1 101 ? 41.729 -3.046 -24.898 1.00 62.69 101 SER A N 1
ATOM 816 C CA . SER A 1 101 ? 42.051 -3.295 -23.489 1.00 62.69 101 SER A CA 1
ATOM 817 C C . SER A 1 101 ? 43.450 -3.891 -23.267 1.00 62.69 101 SER A C 1
ATOM 819 O O . SER A 1 101 ? 43.996 -3.746 -22.175 1.00 62.69 101 SER A O 1
ATOM 821 N N . HIS A 1 102 ? 44.063 -4.514 -24.283 1.00 64.75 102 HIS A N 1
ATOM 822 C CA . HIS A 1 102 ? 45.441 -5.012 -24.218 1.00 64.75 102 HIS A CA 1
ATOM 823 C C . HIS A 1 102 ? 46.483 -3.885 -24.217 1.00 64.75 102 HIS A C 1
ATOM 825 O O . HIS A 1 102 ? 47.600 -4.086 -23.736 1.00 64.75 102 HIS A O 1
ATOM 831 N N . LEU A 1 103 ? 46.123 -2.710 -24.738 1.00 64.25 103 LEU A N 1
ATOM 832 C CA . LEU A 1 103 ? 46.971 -1.519 -24.766 1.00 64.25 103 LEU A CA 1
ATOM 833 C C . LEU A 1 103 ? 46.742 -0.606 -23.555 1.00 64.25 103 LEU A C 1
ATOM 835 O O . LEU A 1 103 ? 47.522 0.318 -23.335 1.00 64.25 103 LEU A O 1
ATOM 839 N N . ASN A 1 104 ? 45.712 -0.867 -22.741 1.00 68.69 104 ASN A N 1
ATOM 840 C CA . ASN A 1 104 ? 45.499 -0.125 -21.506 1.00 68.69 104 ASN A CA 1
ATOM 841 C C . ASN A 1 104 ? 46.651 -0.412 -20.531 1.00 68.69 104 ASN A C 1
ATOM 843 O O . ASN A 1 104 ? 46.848 -1.552 -20.107 1.00 68.69 104 ASN A O 1
ATOM 847 N N . ILE A 1 105 ? 47.400 0.637 -20.178 1.00 67.12 105 ILE A N 1
ATOM 848 C CA . ILE A 1 105 ? 48.591 0.557 -19.322 1.00 67.12 105 ILE A CA 1
ATOM 849 C C . ILE A 1 105 ? 48.266 -0.161 -18.006 1.00 67.12 105 ILE A C 1
ATOM 851 O O . ILE A 1 105 ? 48.986 -1.076 -17.620 1.00 67.12 105 ILE A O 1
ATOM 855 N N . ILE A 1 106 ? 47.134 0.166 -17.378 1.00 69.25 106 ILE A N 1
ATOM 856 C CA . ILE A 1 106 ? 46.717 -0.417 -16.097 1.00 69.25 106 ILE A CA 1
ATOM 857 C C . ILE A 1 106 ? 46.420 -1.916 -16.254 1.00 69.25 106 ILE A C 1
ATOM 859 O O . ILE A 1 106 ? 46.867 -2.731 -15.448 1.00 69.25 106 ILE A O 1
ATOM 863 N N . CYS A 1 107 ? 45.710 -2.312 -17.315 1.00 71.25 107 CYS A N 1
ATOM 864 C CA . CYS A 1 107 ? 45.399 -3.723 -17.569 1.00 71.25 107 CYS A CA 1
ATOM 865 C C . CYS A 1 107 ? 46.644 -4.541 -17.949 1.00 71.25 107 CYS A C 1
ATOM 867 O O . CYS A 1 107 ? 46.752 -5.713 -17.587 1.00 71.25 107 CYS A O 1
ATOM 869 N N . ARG A 1 108 ? 47.592 -3.934 -18.670 1.00 66.00 108 ARG A N 1
ATOM 870 C CA . ARG A 1 108 ? 48.848 -4.573 -19.081 1.00 66.00 108 ARG A CA 1
ATOM 871 C C . ARG A 1 108 ? 49.780 -4.818 -17.895 1.00 66.00 108 AR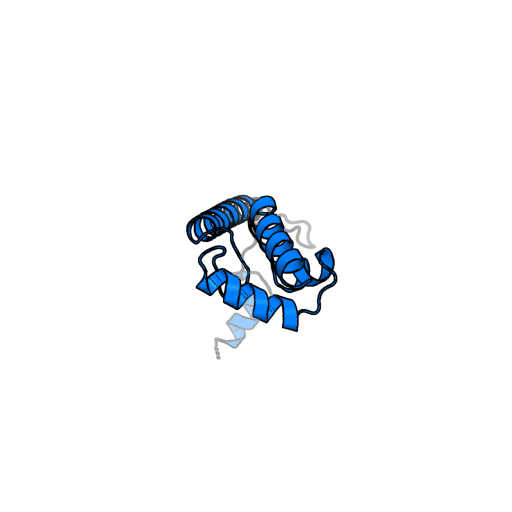G A C 1
ATOM 873 O O . ARG A 1 108 ? 50.361 -5.897 -17.806 1.00 66.00 108 ARG A O 1
ATOM 880 N N . GLU A 1 109 ? 49.910 -3.842 -17.003 1.00 72.75 109 GLU A N 1
ATOM 881 C CA . GLU A 1 109 ? 50.676 -3.953 -15.753 1.00 72.75 109 GLU A CA 1
ATOM 882 C C . GLU A 1 109 ? 50.118 -5.081 -14.876 1.00 72.75 109 GLU A C 1
ATOM 884 O O . GLU A 1 109 ? 50.860 -5.958 -14.433 1.00 72.75 109 GLU A O 1
ATOM 889 N N . TYR A 1 110 ? 48.791 -5.134 -14.718 1.00 67.69 110 TYR A N 1
ATOM 890 C CA . TYR A 1 110 ? 48.117 -6.184 -13.953 1.00 67.69 110 TYR A CA 1
ATOM 891 C C . TYR A 1 110 ? 48.355 -7.581 -14.548 1.00 67.69 110 TYR A C 1
ATOM 893 O O . TYR A 1 110 ? 48.779 -8.489 -13.842 1.00 67.69 110 TYR A O 1
ATOM 901 N N . ARG A 1 111 ? 48.221 -7.741 -15.871 1.00 63.66 111 ARG A N 1
ATOM 902 C CA . ARG A 1 111 ? 48.477 -9.024 -16.549 1.00 63.66 111 ARG A CA 1
ATOM 903 C C . ARG A 1 111 ? 49.942 -9.469 -16.469 1.00 63.66 111 ARG A C 1
ATOM 905 O O . ARG A 1 111 ? 50.209 -10.663 -16.427 1.00 63.66 111 ARG A O 1
ATOM 912 N N . ARG A 1 112 ? 50.904 -8.536 -16.443 1.00 63.28 112 ARG A N 1
ATOM 913 C CA . ARG A 1 112 ? 52.323 -8.867 -16.194 1.00 63.28 112 ARG A CA 1
ATOM 914 C C . ARG A 1 112 ? 52.583 -9.265 -14.743 1.00 63.28 112 ARG A C 1
ATOM 916 O O . ARG A 1 112 ? 53.532 -9.993 -14.501 1.00 63.28 112 ARG A O 1
ATOM 923 N N . SER A 1 113 ? 51.749 -8.807 -13.814 1.00 61.06 113 SER A N 1
ATOM 924 C CA . SER A 1 113 ? 51.829 -9.144 -12.389 1.00 61.06 113 SER A CA 1
ATOM 925 C C . SER A 1 113 ? 51.233 -10.524 -12.077 1.00 61.06 113 SER A C 1
ATOM 927 O O . SER A 1 113 ? 51.616 -11.144 -11.093 1.00 61.06 113 SER A O 1
ATOM 929 N N . GLU A 1 114 ? 50.309 -11.012 -12.911 1.00 58.19 114 GLU A N 1
ATOM 930 C CA . GLU A 1 114 ? 49.725 -12.361 -12.811 1.00 58.19 114 GLU A CA 1
ATOM 931 C C . GLU A 1 114 ? 50.613 -13.460 -13.420 1.00 58.19 114 GLU A C 1
ATOM 933 O O . GLU A 1 114 ? 50.405 -14.639 -13.144 1.00 58.19 114 GLU A O 1
ATOM 938 N N . VAL A 1 115 ? 51.601 -13.091 -14.242 1.00 59.69 115 VAL A N 1
ATOM 939 C CA . VAL A 1 115 ? 52.605 -14.007 -14.806 1.00 59.69 115 VAL A CA 1
ATOM 940 C C . VAL A 1 115 ? 53.890 -13.878 -13.984 1.00 59.69 115 VAL A C 1
ATOM 942 O O . VAL A 1 115 ? 54.855 -13.249 -14.418 1.00 59.69 115 VAL A O 1
ATOM 945 N N . ILE A 1 116 ? 53.866 -14.435 -12.771 1.00 54.41 116 ILE A N 1
ATOM 946 C CA . ILE A 1 116 ? 55.046 -14.700 -11.929 1.00 54.41 116 ILE A CA 1
ATOM 947 C C . ILE A 1 116 ? 55.214 -16.212 -11.822 1.00 54.41 116 ILE A C 1
ATOM 949 O O . ILE A 1 116 ? 54.201 -16.888 -11.535 1.00 54.41 116 ILE A O 1
#

Nearest PDB structures (foldseek):
  2fa5-assembly1_B  TM=6.713E-01  e=6.310E-02  Xanthomonas campestris
  8eju-assembly1_A  TM=7.347E-01  e=6.310E-02  Pseudomonas putida KT2440
  5hsm-assembly1_A-2  TM=5.335E-01  e=3.096E-02  Mycobacterium tuberculosis H37Rv
  4qvg-assembly1_A  TM=5.842E-01  e=2.797E-01  Streptosporangium sibiricum
  4aih-assembly3_E  TM=6.602E-01  e=1.950E+00  Yersinia pseudotuberculosis YPIII

Mean predicted aligned error: 14.7 Å

Organism: Escherichia coli (NCBI:txid562)

Secondary structure (DSSP, 8-state):
-HHHHHHHHHHHHHHHS-B-HHHHHHHH---HHHHHHHHHHHHHTTSSEE-SS-EES-HHHHHHHHHHHHHHHHHHHTS-----TT--EE-TTS-EE---TTT-HHHHHHHHHH--

InterPro domains:
  IPR010382 Protein of unknown function DUF977 [PF06163] (1-116)

Sequence (116 aa):
EREKIKGQEVELVRQSGRETLRQLEAKTGATRYLMSILARELVASCYVYNSGYALFPSQQARKDWQNARKKLSRAKVKKPAVVDPDLIWSLPDGEIRRYDSHLNIICREYRRSEVI